Protein AF-A0A2E0M1J6-F1 (afdb_monomer)

Secondary structure (DSSP, 8-state):
-HHHHHHHHHHHHHHHHHHHHS-HHHHHHTT--HHHHHHHHHS-TT--

pLDDT: mean 83.18, std 10.01, range [50.0, 94.25]

Sequence (48 aa):
MVLDTLSVWNTRRRQRQQLRTLPDNMLRDIGVSRLDAEAEAAKPFWQA

Radius of gyration: 12.09 Å; Cα contacts (8 Å, |Δi|>4): 25; chains: 1; bounding box: 28×15×32 Å

Structure (mmCIF, N/CA/C/O backbone):
data_AF-A0A2E0M1J6-F1
#
_entry.id   AF-A0A2E0M1J6-F1
#
loop_
_atom_site.group_PDB
_atom_site.id
_atom_site.type_symbol
_atom_site.label_atom_id
_atom_site.label_alt_id
_atom_site.label_comp_id
_atom_site.label_asym_id
_atom_site.label_entity_id
_atom_site.label_seq_id
_atom_site.pdbx_PDB_ins_code
_atom_site.Cartn_x
_atom_site.Cartn_y
_atom_site.Cartn_z
_atom_site.occupancy
_atom_site.B_iso_or_equiv
_atom_site.auth_seq_id
_atom_site.auth_comp_id
_atom_site.auth_asym_id
_at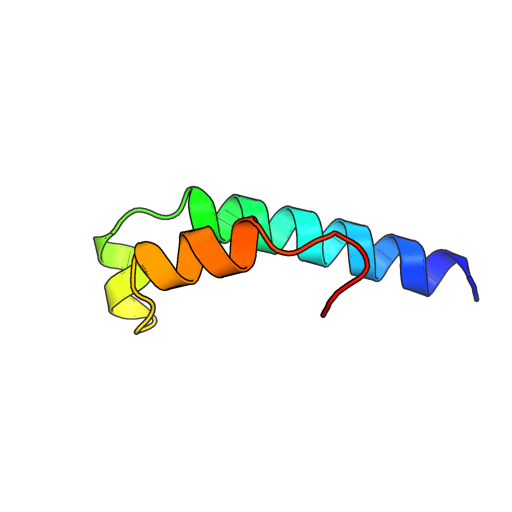om_site.aut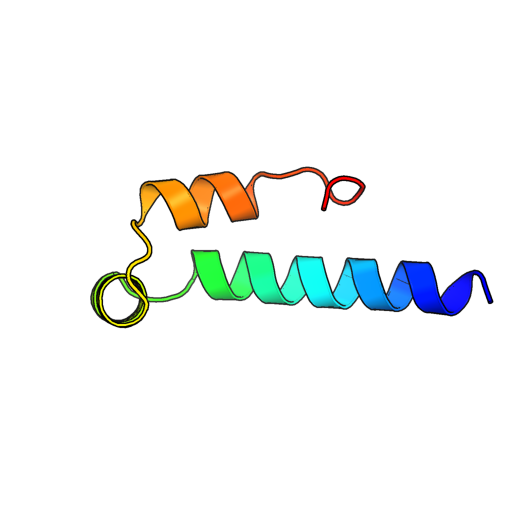h_atom_id
_atom_site.pdbx_PDB_model_num
ATOM 1 N N . MET A 1 1 ? 17.728 -2.117 -17.053 1.00 50.00 1 MET A N 1
ATOM 2 C CA . MET A 1 1 ? 17.435 -3.341 -17.847 1.00 50.00 1 MET A CA 1
ATOM 3 C C . MET A 1 1 ? 15.944 -3.649 -17.683 1.00 50.00 1 MET A C 1
ATOM 5 O O . MET A 1 1 ? 15.408 -3.318 -16.639 1.00 50.00 1 MET A O 1
ATOM 9 N N . VAL A 1 2 ? 15.243 -4.264 -18.645 1.00 60.53 2 VAL A N 1
ATOM 10 C CA . VAL A 1 2 ? 13.778 -4.535 -18.537 1.00 60.53 2 VAL A CA 1
ATOM 11 C C . VAL A 1 2 ? 13.405 -5.362 -17.283 1.00 60.53 2 VAL A C 1
ATOM 13 O O . VAL A 1 2 ? 12.303 -5.249 -16.751 1.00 60.53 2 VAL A O 1
ATOM 16 N N . LEU A 1 3 ? 14.354 -6.144 -16.755 1.00 62.12 3 LEU A N 1
ATOM 17 C CA . LEU A 1 3 ? 14.221 -6.908 -15.508 1.00 62.12 3 LEU A CA 1
ATOM 18 C C . LEU A 1 3 ? 14.004 -6.030 -14.259 1.00 62.12 3 LEU A C 1
ATOM 20 O O . LEU A 1 3 ? 13.281 -6.445 -13.351 1.00 62.12 3 LEU A O 1
ATOM 24 N N . ASP A 1 4 ? 14.549 -4.809 -14.228 1.00 67.06 4 ASP A N 1
ATOM 25 C CA . ASP A 1 4 ? 14.350 -3.870 -13.112 1.00 67.06 4 ASP A CA 1
ATOM 26 C C . ASP A 1 4 ? 12.876 -3.472 -12.994 1.00 67.06 4 ASP A C 1
ATOM 28 O O . ASP A 1 4 ? 12.313 -3.402 -11.903 1.00 67.06 4 ASP A O 1
ATOM 32 N N . THR A 1 5 ? 12.216 -3.271 -14.136 1.00 71.25 5 THR A N 1
ATOM 33 C CA . THR A 1 5 ? 10.820 -2.834 -14.203 1.00 71.25 5 THR A CA 1
ATOM 34 C C . THR A 1 5 ? 9.871 -3.924 -13.702 1.00 71.25 5 THR A C 1
ATOM 36 O O . THR A 1 5 ? 8.962 -3.639 -12.923 1.00 71.25 5 THR A O 1
ATOM 39 N N . LEU A 1 6 ? 10.131 -5.187 -14.063 1.00 75.00 6 LEU A N 1
ATOM 40 C CA . LEU A 1 6 ? 9.373 -6.342 -13.566 1.00 75.00 6 LEU A CA 1
ATOM 41 C C . LEU A 1 6 ? 9.555 -6.546 -12.052 1.00 75.00 6 LEU A C 1
ATOM 43 O O . LEU A 1 6 ? 8.586 -6.839 -11.349 1.00 75.00 6 LEU A O 1
ATOM 47 N N . SER A 1 7 ? 10.771 -6.346 -11.533 1.00 80.12 7 SER A N 1
ATOM 48 C CA . SER A 1 7 ? 11.057 -6.425 -10.092 1.00 80.12 7 SER A CA 1
ATOM 49 C C . SER A 1 7 ? 10.327 -5.335 -9.297 1.00 80.12 7 SER A C 1
ATOM 51 O O . SER A 1 7 ? 9.718 -5.609 -8.255 1.00 80.12 7 SER A O 1
ATOM 53 N N . VAL A 1 8 ? 10.303 -4.106 -9.825 1.00 81.88 8 VAL A N 1
ATOM 54 C CA . VAL A 1 8 ? 9.547 -2.985 -9.245 1.00 81.88 8 VAL A CA 1
ATOM 55 C C . VAL A 1 8 ? 8.050 -3.289 -9.223 1.00 81.88 8 VAL A C 1
ATOM 57 O O . VAL A 1 8 ? 7.405 -3.095 -8.191 1.00 81.88 8 VAL A O 1
ATOM 60 N N . TRP A 1 9 ? 7.487 -3.814 -10.314 1.00 80.06 9 TRP A N 1
ATOM 61 C CA . TRP A 1 9 ? 6.070 -4.192 -10.358 1.00 80.06 9 TRP A CA 1
ATOM 62 C C . TRP A 1 9 ? 5.731 -5.310 -9.370 1.00 80.06 9 TRP A C 1
ATOM 64 O O . TRP A 1 9 ? 4.725 -5.215 -8.666 1.00 80.06 9 TRP A O 1
ATOM 74 N N . ASN A 1 10 ? 6.583 -6.330 -9.247 1.00 82.31 10 ASN A N 1
ATOM 75 C CA . ASN A 1 10 ? 6.373 -7.412 -8.284 1.00 82.31 10 ASN A CA 1
ATOM 76 C C . ASN A 1 10 ? 6.442 -6.910 -6.830 1.00 82.31 10 ASN A C 1
ATOM 78 O O . ASN A 1 10 ? 5.600 -7.259 -5.999 1.00 82.31 10 ASN A O 1
ATOM 82 N N . THR A 1 11 ? 7.401 -6.031 -6.533 1.00 84.69 11 THR A N 1
ATOM 83 C CA . THR A 1 11 ? 7.547 -5.407 -5.209 1.00 84.69 11 THR A CA 1
ATOM 84 C C . THR A 1 11 ? 6.322 -4.568 -4.857 1.00 84.69 11 THR A C 1
ATOM 86 O O . THR A 1 11 ? 5.757 -4.739 -3.776 1.00 84.69 11 THR A O 1
ATOM 89 N N . ARG A 1 12 ? 5.846 -3.733 -5.790 1.00 82.69 12 ARG A N 1
ATOM 90 C CA . ARG A 1 12 ? 4.631 -2.924 -5.608 1.00 82.69 12 ARG A CA 1
ATOM 91 C C . ARG A 1 12 ? 3.392 -3.784 -5.413 1.00 82.69 12 ARG A C 1
ATOM 93 O O . ARG A 1 12 ? 2.599 -3.507 -4.519 1.00 82.69 12 ARG A O 1
ATOM 100 N N . ARG A 1 13 ? 3.239 -4.861 -6.190 1.00 83.75 13 ARG A N 1
ATOM 101 C CA . ARG A 1 13 ? 2.132 -5.813 -6.018 1.00 83.75 13 ARG A CA 1
ATOM 102 C C . ARG A 1 13 ? 2.139 -6.413 -4.611 1.00 83.75 13 ARG A C 1
ATOM 104 O O . ARG A 1 13 ? 1.094 -6.456 -3.965 1.00 83.75 13 ARG A O 1
ATOM 111 N N . ARG A 1 14 ? 3.310 -6.835 -4.120 1.00 85.88 14 ARG A N 1
ATOM 112 C CA . ARG A 1 14 ? 3.456 -7.381 -2.764 1.00 85.88 14 ARG A CA 1
ATOM 113 C C . ARG A 1 14 ? 3.115 -6.339 -1.699 1.00 85.88 14 ARG A C 1
ATOM 115 O O . ARG A 1 14 ? 2.361 -6.653 -0.786 1.00 85.88 14 ARG A O 1
ATOM 122 N N . GLN A 1 15 ? 3.613 -5.112 -1.843 1.00 85.81 15 GLN A N 1
ATOM 123 C CA . GLN A 1 15 ? 3.319 -4.004 -0.927 1.00 85.81 15 GLN A CA 1
ATOM 124 C C . GLN A 1 15 ? 1.824 -3.673 -0.888 1.00 85.81 15 GLN A C 1
ATOM 126 O O . GLN A 1 15 ? 1.252 -3.575 0.191 1.00 85.81 15 GLN A O 1
ATOM 131 N N . ARG A 1 16 ? 1.166 -3.585 -2.047 1.00 86.12 16 ARG A N 1
ATOM 132 C CA . ARG A 1 16 ? -0.284 -3.363 -2.162 1.00 86.12 16 ARG A CA 1
ATOM 133 C C . ARG A 1 16 ? -1.096 -4.468 -1.497 1.00 86.12 16 ARG A C 1
ATOM 135 O O . ARG A 1 16 ? -2.060 -4.200 -0.785 1.00 86.12 16 ARG A O 1
ATOM 142 N N . GLN A 1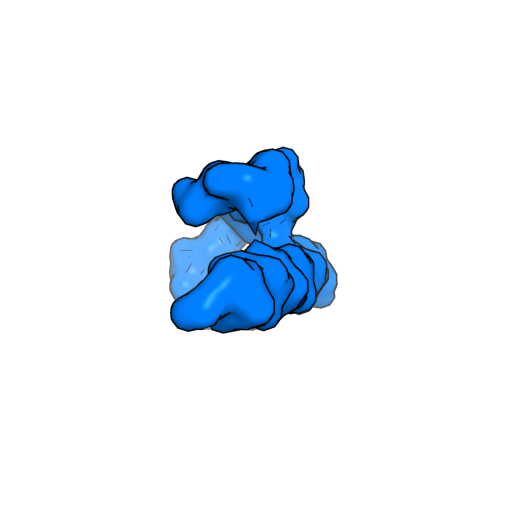 17 ? -0.685 -5.719 -1.683 1.00 85.50 17 GLN A N 1
ATOM 143 C CA . GLN A 1 17 ? -1.352 -6.848 -1.046 1.00 85.50 17 GLN A CA 1
ATOM 144 C C . GLN A 1 17 ? -1.164 -6.836 0.474 1.00 85.50 17 GLN A C 1
ATOM 146 O O . GLN A 1 17 ? -2.126 -7.080 1.197 1.00 85.50 17 GLN A O 1
ATOM 151 N N . GLN A 1 18 ? 0.033 -6.483 0.950 1.00 87.25 18 GLN A N 1
ATOM 152 C CA . GLN A 1 18 ? 0.316 -6.295 2.373 1.00 87.25 18 GLN A CA 1
ATOM 153 C C . GLN A 1 18 ? -0.519 -5.158 2.971 1.00 87.25 18 GLN A C 1
ATOM 155 O O . GLN A 1 18 ? -1.134 -5.353 4.018 1.00 87.25 18 GLN A O 1
ATOM 160 N N . LEU A 1 19 ? -0.612 -4.020 2.274 1.00 86.38 19 LEU A N 1
ATOM 161 C CA . LEU A 1 19 ? -1.433 -2.871 2.663 1.00 86.38 19 LEU A CA 1
ATOM 162 C C . LEU A 1 19 ? -2.911 -3.256 2.803 1.00 86.38 19 LEU A C 1
ATOM 164 O O . LEU A 1 19 ? -3.560 -2.876 3.772 1.00 86.38 19 LEU A O 1
ATOM 168 N N . ARG A 1 20 ? -3.428 -4.095 1.899 1.00 85.62 20 ARG A N 1
ATOM 169 C CA . ARG A 1 20 ? -4.803 -4.604 1.990 1.00 85.62 20 ARG A CA 1
ATOM 170 C C . ARG A 1 20 ? -5.023 -5.522 3.194 1.00 85.62 20 ARG A C 1
ATOM 172 O O . ARG A 1 20 ? -6.107 -5.526 3.766 1.00 85.62 20 ARG A O 1
ATOM 179 N N . THR A 1 21 ? -4.025 -6.323 3.562 1.00 89.06 21 THR A N 1
ATOM 180 C CA . THR A 1 21 ? -4.121 -7.279 4.682 1.00 89.06 21 THR A CA 1
ATOM 181 C C . THR A 1 21 ? -3.800 -6.675 6.047 1.00 89.06 21 THR A C 1
ATOM 183 O O . THR A 1 21 ? -4.044 -7.320 7.064 1.00 89.06 21 THR A O 1
ATOM 186 N N . LEU A 1 22 ? -3.250 -5.460 6.085 1.00 90.62 22 LEU A N 1
ATOM 187 C CA . LEU A 1 22 ? -2.954 -4.755 7.327 1.00 90.62 22 LEU A CA 1
ATOM 188 C C . LEU A 1 22 ? -4.252 -4.509 8.115 1.00 90.62 22 LEU A C 1
ATOM 190 O O . LEU A 1 22 ? -5.252 -4.112 7.513 1.00 90.62 22 LEU A O 1
ATOM 194 N N . PRO A 1 23 ? -4.274 -4.744 9.437 1.00 89.94 23 PRO A N 1
ATOM 195 C CA . PRO A 1 23 ? -5.438 -4.464 10.273 1.00 89.94 23 PRO A CA 1
ATOM 196 C C . PRO A 1 23 ? -5.697 -2.952 10.406 1.00 89.94 23 PRO A C 1
ATOM 198 O O . PRO A 1 23 ? -4.790 -2.134 10.255 1.00 89.94 23 PRO A O 1
ATOM 201 N N . ASP A 1 24 ? -6.952 -2.575 10.682 1.00 89.31 24 ASP A N 1
ATOM 202 C CA . ASP A 1 24 ? -7.410 -1.170 10.686 1.00 89.31 24 ASP A CA 1
ATOM 203 C C . ASP A 1 24 ? -6.609 -0.272 11.633 1.00 89.31 24 ASP A C 1
ATOM 205 O O . ASP A 1 24 ? -6.395 0.902 11.347 1.00 89.31 24 ASP A O 1
ATOM 209 N N . ASN A 1 25 ? -6.168 -0.811 12.767 1.00 91.06 25 ASN A N 1
ATOM 210 C CA . ASN A 1 25 ? -5.360 -0.084 13.741 1.00 91.06 25 ASN A CA 1
ATOM 211 C C . ASN A 1 25 ? -3.992 0.318 13.174 1.00 91.06 25 ASN A C 1
ATOM 213 O O . ASN A 1 25 ? -3.577 1.453 13.370 1.00 91.06 25 ASN A O 1
ATOM 217 N N . MET A 1 26 ? -3.322 -0.573 12.441 1.00 92.50 26 MET A N 1
ATOM 218 C CA . MET A 1 26 ? -2.040 -0.268 11.805 1.00 92.50 26 MET A CA 1
ATOM 219 C C . MET A 1 26 ? -2.209 0.682 10.621 1.00 92.50 26 MET A C 1
ATOM 221 O O . MET A 1 26 ? -1.364 1.543 10.417 1.00 92.50 26 MET A O 1
ATOM 225 N N . LEU A 1 27 ? -3.306 0.562 9.865 1.00 92.19 27 LEU A N 1
ATOM 226 C CA . LEU A 1 2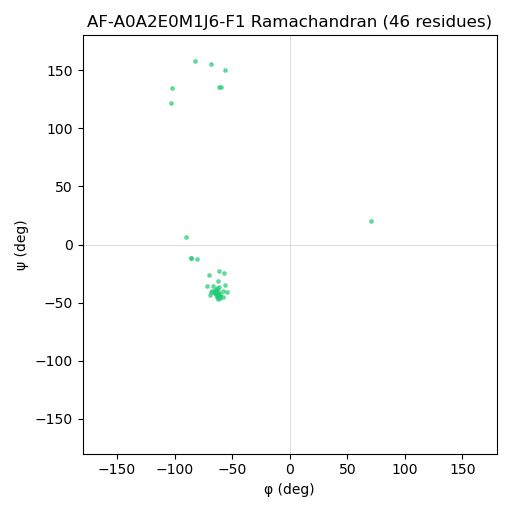7 ? -3.631 1.533 8.818 1.00 92.19 27 LEU A CA 1
ATOM 227 C C . LEU A 1 27 ? -3.813 2.938 9.405 1.00 92.19 27 LEU A C 1
ATOM 229 O O . LEU A 1 27 ? -3.243 3.899 8.896 1.00 92.19 27 LEU A O 1
ATOM 233 N N . ARG A 1 28 ? -4.533 3.047 10.527 1.00 90.75 28 ARG A N 1
ATOM 234 C CA . ARG A 1 28 ? -4.710 4.315 11.248 1.00 90.75 28 ARG A CA 1
ATOM 235 C C . ARG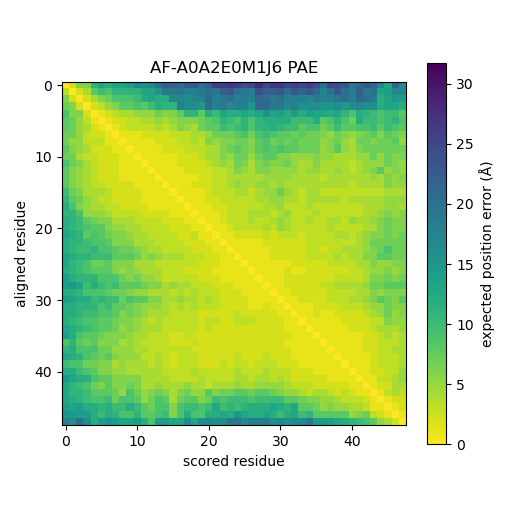 A 1 28 ? -3.399 4.874 11.795 1.00 90.75 28 ARG A C 1
ATOM 237 O O . ARG A 1 28 ? -3.222 6.085 11.753 1.00 90.75 28 ARG A O 1
ATOM 244 N N . ASP A 1 29 ? -2.498 4.016 12.264 1.00 94.25 29 ASP A N 1
ATOM 245 C CA . ASP A 1 29 ? -1.179 4.416 12.771 1.00 94.25 29 ASP A CA 1
ATOM 246 C C . ASP A 1 29 ? -0.322 5.095 11.687 1.00 94.25 29 ASP A C 1
ATOM 248 O O . ASP A 1 29 ? 0.346 6.092 11.946 1.00 94.25 29 ASP A O 1
ATOM 252 N N . ILE A 1 30 ? -0.426 4.630 10.437 1.00 90.62 30 ILE A N 1
ATOM 253 C CA . ILE A 1 30 ? 0.232 5.249 9.272 1.00 90.62 30 ILE A CA 1
ATOM 254 C C . ILE A 1 30 ? -0.630 6.313 8.566 1.00 90.62 30 ILE A C 1
ATOM 256 O O . ILE A 1 30 ? -0.253 6.796 7.500 1.00 90.62 30 ILE A O 1
ATOM 260 N N . GLY A 1 31 ? -1.789 6.6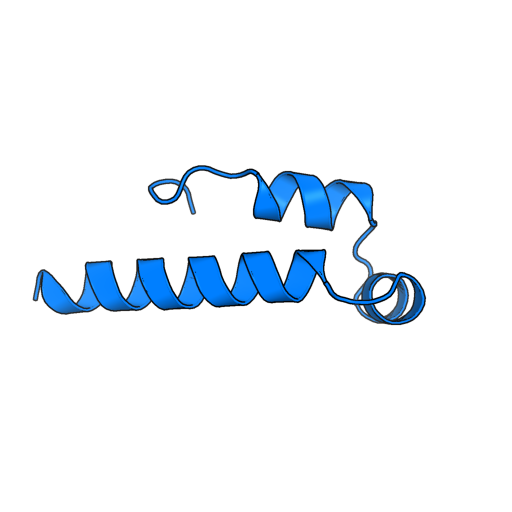71 9.129 1.00 91.88 31 GLY A N 1
ATOM 261 C CA . GLY A 1 31 ? -2.689 7.692 8.581 1.00 91.88 31 GLY A CA 1
ATOM 262 C C . GLY A 1 31 ? -3.428 7.295 7.297 1.00 91.88 31 GLY A C 1
ATOM 263 O O . GLY A 1 31 ? -3.891 8.168 6.568 1.00 91.88 31 GLY A O 1
ATOM 264 N N . VAL A 1 32 ? -3.546 5.999 7.004 1.00 91.88 32 VAL A N 1
ATOM 265 C CA . VAL A 1 32 ? -4.226 5.462 5.817 1.00 91.88 32 VAL A CA 1
ATOM 266 C C . VAL A 1 32 ? -5.605 4.937 6.214 1.00 91.88 32 VAL A C 1
ATOM 268 O O . VAL A 1 32 ? -5.752 4.232 7.214 1.00 91.88 32 VAL A O 1
ATOM 271 N N . SER A 1 33 ? -6.645 5.251 5.439 1.00 91.56 33 SER A N 1
ATOM 272 C CA . SER A 1 33 ? -7.964 4.653 5.667 1.00 91.56 33 SER A CA 1
ATOM 273 C C . SER A 1 33 ? -8.066 3.261 5.032 1.00 91.56 33 SER A C 1
ATOM 275 O O . SER A 1 33 ? -7.357 2.933 4.079 1.00 91.56 33 SER A O 1
ATOM 277 N N . ARG A 1 34 ? -8.991 2.426 5.527 1.00 91.06 34 ARG A N 1
ATOM 278 C CA . ARG A 1 34 ? -9.298 1.127 4.899 1.00 91.06 34 ARG A CA 1
ATOM 279 C C . ARG A 1 34 ? -9.657 1.289 3.418 1.00 91.06 34 ARG A C 1
ATOM 281 O O . ARG A 1 34 ? -9.196 0.507 2.595 1.00 91.06 34 ARG A O 1
ATOM 288 N N . LEU A 1 35 ? -10.424 2.331 3.099 1.00 91.06 35 LEU A N 1
ATOM 289 C CA . LEU A 1 35 ? -10.834 2.659 1.737 1.00 91.06 35 LEU A CA 1
ATOM 290 C C . LEU A 1 35 ? -9.625 2.990 0.848 1.00 91.06 35 LEU A C 1
ATOM 292 O O . LEU A 1 35 ? -9.526 2.478 -0.263 1.00 91.06 35 LEU A O 1
ATOM 296 N N . ASP A 1 36 ? -8.678 3.787 1.349 1.00 89.62 36 ASP A N 1
ATOM 297 C CA . ASP A 1 36 ? -7.463 4.144 0.605 1.00 89.62 36 ASP A CA 1
ATOM 298 C C . ASP A 1 36 ? -6.569 2.921 0.371 1.00 89.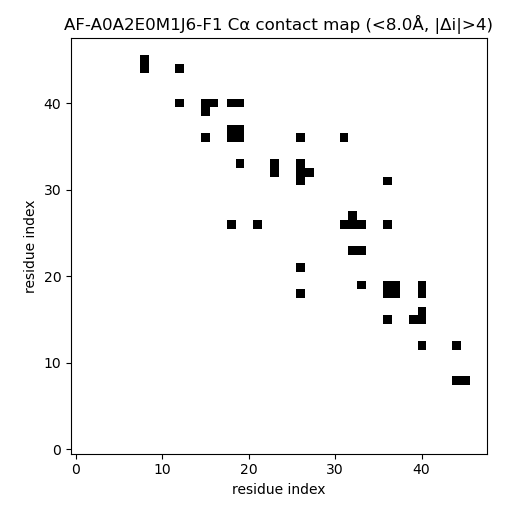62 36 ASP A C 1
ATOM 300 O O . ASP A 1 36 ? -6.048 2.730 -0.727 1.00 89.62 36 ASP A O 1
ATOM 304 N N . ALA A 1 37 ? -6.427 2.053 1.379 1.00 90.12 37 ALA A N 1
ATOM 305 C CA . ALA A 1 37 ? -5.675 0.804 1.260 1.00 90.12 37 ALA A CA 1
ATOM 306 C C . ALA A 1 37 ? -6.285 -0.142 0.211 1.00 90.12 37 ALA A C 1
ATOM 308 O O . ALA A 1 37 ? -5.558 -0.776 -0.558 1.00 90.12 37 ALA A O 1
ATOM 309 N N . GLU A 1 38 ? -7.615 -0.234 0.158 1.00 90.19 38 GLU A N 1
ATOM 310 C CA . GLU A 1 38 ? -8.334 -1.020 -0.847 1.00 90.19 38 GLU A CA 1
ATOM 311 C C . GLU A 1 38 ? -8.227 -0.410 -2.246 1.00 90.19 38 GLU A C 1
ATOM 313 O O . GLU A 1 38 ? -7.954 -1.138 -3.202 1.00 90.19 38 GLU A O 1
ATOM 318 N N . ALA A 1 39 ? -8.371 0.911 -2.368 1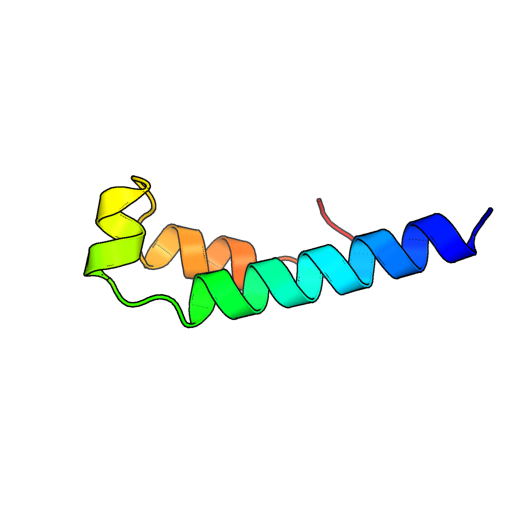.00 89.62 39 ALA A N 1
ATOM 319 C CA . ALA A 1 39 ? -8.216 1.628 -3.629 1.00 89.62 39 ALA A CA 1
ATOM 320 C C . ALA A 1 39 ? -6.796 1.469 -4.193 1.00 89.62 39 ALA A C 1
ATOM 322 O O . ALA A 1 39 ? -6.624 1.164 -5.375 1.00 89.62 39 ALA A O 1
ATOM 323 N N . GLU A 1 40 ? -5.774 1.592 -3.343 1.00 87.62 40 GLU A N 1
ATOM 324 C CA . GLU A 1 40 ? -4.376 1.371 -3.714 1.00 87.62 40 GLU A CA 1
ATOM 325 C C . GLU A 1 40 ? -4.133 -0.086 -4.130 1.00 87.62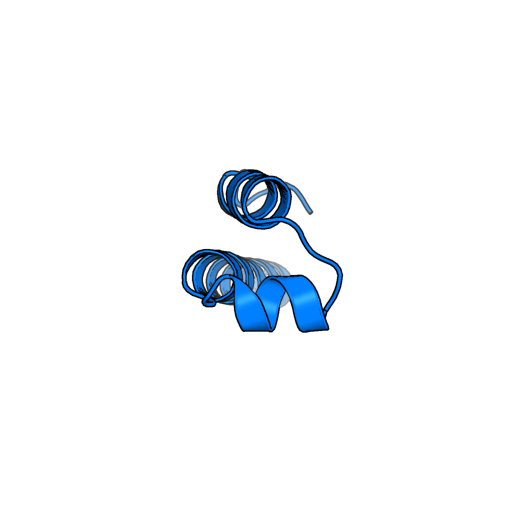 40 GLU A C 1
ATOM 327 O O . GLU A 1 40 ? -3.445 -0.345 -5.118 1.00 87.62 40 GLU A O 1
ATOM 332 N N . ALA A 1 41 ? -4.742 -1.051 -3.435 1.00 87.44 41 ALA A N 1
ATOM 333 C CA . ALA A 1 41 ? -4.642 -2.467 -3.781 1.00 87.44 41 ALA A CA 1
ATOM 334 C C . ALA A 1 41 ? -5.384 -2.847 -5.073 1.00 87.44 41 ALA A C 1
ATOM 336 O O . ALA A 1 41 ? -4.995 -3.815 -5.731 1.00 87.44 41 ALA A O 1
ATOM 337 N N . ALA A 1 42 ? -6.421 -2.096 -5.443 1.00 87.69 42 ALA A N 1
ATOM 338 C CA . ALA A 1 42 ? -7.184 -2.285 -6.673 1.00 87.69 42 ALA A CA 1
ATOM 339 C C . ALA A 1 42 ? -6.507 -1.673 -7.912 1.00 87.69 42 ALA A C 1
ATOM 341 O O . ALA A 1 42 ? -6.919 -1.968 -9.037 1.00 87.69 42 ALA A O 1
ATOM 342 N N . LYS A 1 43 ? -5.466 -0.844 -7.742 1.00 85.56 43 LYS A N 1
ATOM 343 C CA . LYS A 1 43 ? -4.761 -0.226 -8.870 1.00 85.56 43 LYS A CA 1
ATOM 344 C C . LYS A 1 43 ? -4.160 -1.282 -9.807 1.00 85.56 43 LYS A C 1
ATOM 346 O O . LYS A 1 43 ? -3.485 -2.208 -9.336 1.00 85.56 43 LYS A O 1
ATOM 351 N N . PRO A 1 44 ? -4.302 -1.109 -11.133 1.00 79.62 44 PRO A N 1
ATOM 352 C CA . PRO A 1 44 ? -3.678 -1.999 -12.098 1.00 79.62 44 PRO A CA 1
ATOM 353 C C . PRO A 1 44 ? -2.159 -2.093 -11.926 1.00 79.62 44 PRO A C 1
ATOM 355 O O . PRO A 1 44 ? -1.500 -1.134 -11.520 1.00 79.62 44 PRO A O 1
ATOM 358 N N . PHE A 1 45 ? -1.579 -3.244 -12.281 1.00 71.25 45 PHE A N 1
ATOM 359 C CA . PHE A 1 45 ? -0.144 -3.507 -12.089 1.00 71.25 45 PHE A CA 1
ATOM 360 C C . PHE A 1 45 ? 0.771 -2.541 -12.863 1.00 71.25 45 PHE A C 1
ATOM 362 O O . PHE A 1 45 ? 1.928 -2.366 -12.487 1.00 71.25 45 PHE A O 1
ATOM 369 N N . TRP A 1 46 ? 0.257 -1.915 -13.926 1.00 72.06 46 TRP A N 1
ATOM 370 C CA . TRP A 1 46 ? 0.978 -0.946 -14.753 1.00 72.06 46 TRP A CA 1
ATOM 371 C C . TRP A 1 46 ? 0.921 0.488 -14.215 1.00 72.06 46 TRP A C 1
ATOM 373 O O . TRP A 1 46 ? 1.658 1.343 -14.701 1.00 72.06 46 TRP A O 1
ATOM 383 N N . GLN A 1 47 ? 0.066 0.770 -13.227 1.00 69.56 47 GLN A N 1
ATOM 384 C CA . GLN A 1 47 ? -0.125 2.116 -12.700 1.00 69.56 47 GLN A CA 1
ATOM 385 C C . GLN A 1 47 ? 0.589 2.264 -11.354 1.00 69.56 47 GLN A C 1
ATOM 387 O O . GLN A 1 47 ? 0.338 1.501 -10.415 1.00 69.56 47 GLN A O 1
ATOM 392 N N . ALA A 1 48 ? 1.515 3.227 -11.295 1.00 60.69 48 ALA A N 1
ATOM 393 C CA . ALA A 1 48 ? 2.143 3.690 -10.059 1.00 60.69 48 ALA A CA 1
ATOM 394 C C . ALA A 1 48 ? 1.108 4.427 -9.198 1.00 60.69 48 ALA A C 1
ATOM 396 O O . ALA A 1 48 ? 0.377 5.271 -9.759 1.00 60.69 48 ALA A O 1
#

Solvent-accessible surface area (backbone atoms only — not comparable to full-atom values): 2828 Å² total; per-residue (Å²): 110,78,65,56,57,55,51,51,42,52,50,49,52,51,49,27,53,49,50,53,68,50,54,71,68,60,32,52,73,73,73,42,51,73,67,55,30,45,53,59,45,66,49,55,83,90,59,131

Mean predicted aligned error: 5.79 Å

Nearest PDB structures (foldseek):
  4es4-assembly1_H  TM=6.085E-01  e=9.482E+00  Escherichia coli K-12

Foldseek 3Di:
DVVVVVVVLVVQLVVLVVLQVDDQVVCVVVPHHNVRSVVSNPDDSPDD